Protein AF-A0A0C9UTV1-F1 (afdb_monomer_lite)

Secondary structure (DSSP, 8-state):
----HHHHHHHSPPPPPPSSTTSPPPSS---HHHHHHHHHHHHHHHHHB-SBSSTT--B--HHHHHHHHHHTT--HHHHHHHHHHHHTTPPBP---SS---TTTTTTTTT---

Structure (mmCIF, N/CA/C/O backbone):
data_AF-A0A0C9UTV1-F1
#
_entry.id   AF-A0A0C9UTV1-F1
#
loop_
_atom_site.group_PDB
_atom_site.id
_atom_site.type_symbol
_atom_site.label_atom_id
_atom_site.label_alt_id
_atom_site.label_comp_id
_atom_site.label_asym_id
_atom_site.label_entity_id
_atom_site.label_seq_id
_atom_site.pdbx_PDB_ins_code
_atom_site.Cartn_x
_atom_site.Cartn_y
_atom_site.Cartn_z
_atom_site.occupancy
_atom_site.B_iso_or_equiv
_atom_site.auth_seq_id
_atom_site.auth_comp_id
_atom_site.auth_asym_id
_atom_site.auth_atom_id
_atom_site.pdbx_PDB_model_num
ATOM 1 N N . MET A 1 1 ? -3.490 10.342 10.334 1.00 41.31 1 MET A N 1
ATOM 2 C CA . MET A 1 1 ? -2.621 11.299 9.613 1.00 41.31 1 MET A CA 1
ATOM 3 C C . MET A 1 1 ? -1.998 10.503 8.480 1.00 41.31 1 MET A C 1
ATOM 5 O O . MET A 1 1 ? -1.709 9.342 8.752 1.00 41.31 1 MET A O 1
ATOM 9 N N . PRO A 1 2 ? -1.842 11.015 7.247 1.00 52.19 2 PRO A N 1
ATOM 10 C CA . PRO A 1 2 ? -0.938 10.348 6.312 1.00 52.19 2 PRO A CA 1
ATOM 11 C C . PRO A 1 2 ? 0.429 10.225 6.998 1.00 52.19 2 PRO A C 1
ATOM 13 O O . PRO A 1 2 ? 0.825 11.143 7.723 1.00 52.19 2 PRO A O 1
ATOM 16 N N . ALA A 1 3 ? 1.084 9.075 6.861 1.00 55.34 3 ALA A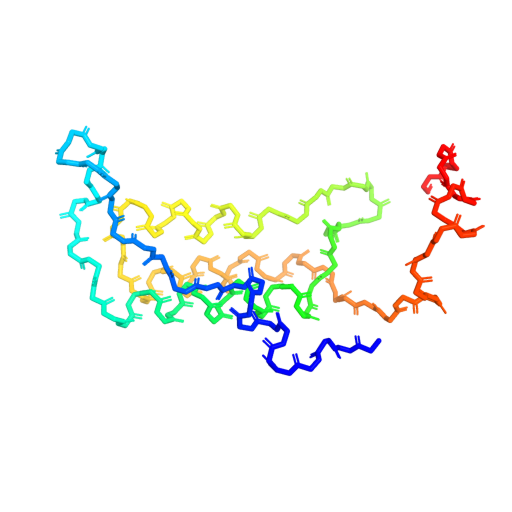 N 1
ATOM 17 C CA . ALA A 1 3 ? 2.407 8.881 7.436 1.00 55.34 3 ALA A CA 1
ATOM 18 C C . ALA A 1 3 ? 3.370 9.955 6.872 1.00 55.34 3 ALA A C 1
ATOM 20 O O . ALA A 1 3 ? 3.250 10.293 5.686 1.00 55.34 3 ALA A O 1
ATOM 21 N N . PRO A 1 4 ? 4.270 10.538 7.689 1.00 64.44 4 PRO A N 1
ATOM 22 C CA . PRO A 1 4 ? 5.397 11.333 7.205 1.00 64.44 4 PRO A CA 1
ATOM 23 C C . PRO A 1 4 ? 6.084 10.655 6.010 1.00 64.44 4 PRO A C 1
ATOM 25 O O . PRO A 1 4 ? 6.142 9.430 5.939 1.00 64.44 4 PRO A O 1
ATOM 28 N N . SER A 1 5 ? 6.612 11.430 5.058 1.00 62.72 5 SER A N 1
ATOM 29 C CA . SER A 1 5 ? 7.210 10.872 3.832 1.00 62.72 5 SER A CA 1
ATOM 30 C C . SER A 1 5 ? 8.329 9.861 4.106 1.00 62.72 5 SER A C 1
ATOM 32 O O . SER A 1 5 ? 8.468 8.899 3.358 1.00 62.72 5 SER A O 1
ATOM 34 N N . GLU A 1 6 ? 9.073 10.046 5.198 1.00 64.12 6 GLU A N 1
ATOM 35 C CA . GLU A 1 6 ? 10.143 9.141 5.636 1.00 64.12 6 GLU A CA 1
ATOM 36 C C . GLU A 1 6 ? 9.611 7.749 6.028 1.00 64.12 6 GLU A C 1
ATOM 38 O O . GLU A 1 6 ? 10.215 6.736 5.676 1.00 64.12 6 GLU A O 1
ATOM 43 N N . ASP A 1 7 ? 8.430 7.670 6.650 1.00 83.50 7 ASP A N 1
ATOM 44 C CA . ASP A 1 7 ? 7.800 6.394 7.014 1.00 83.50 7 ASP A CA 1
ATOM 45 C C . ASP A 1 7 ? 7.346 5.618 5.770 1.00 83.50 7 ASP A C 1
ATOM 47 O O . ASP A 1 7 ? 7.420 4.389 5.721 1.00 83.50 7 ASP A O 1
ATOM 51 N N . LEU A 1 8 ? 6.904 6.321 4.723 1.00 87.44 8 LEU A N 1
ATOM 52 C CA . LEU A 1 8 ? 6.501 5.680 3.469 1.00 87.44 8 LEU A CA 1
ATOM 53 C C . LEU A 1 8 ? 7.690 5.078 2.717 1.00 87.44 8 LEU A C 1
ATOM 55 O O . LEU A 1 8 ? 7.534 4.051 2.058 1.00 87.44 8 LEU A O 1
ATOM 59 N N . ASP A 1 9 ? 8.867 5.691 2.798 1.00 88.88 9 ASP A N 1
ATOM 60 C CA . ASP A 1 9 ? 10.081 5.139 2.193 1.00 88.88 9 ASP A CA 1
ATOM 61 C C . ASP A 1 9 ? 10.550 3.872 2.924 1.00 88.88 9 ASP A C 1
ATOM 63 O O . ASP A 1 9 ? 10.996 2.925 2.273 1.00 88.88 9 ASP A O 1
ATOM 67 N N . LEU A 1 10 ? 10.371 3.815 4.249 1.00 90.06 10 LEU A N 1
ATOM 68 C CA . LEU A 1 10 ? 10.637 2.618 5.053 1.00 90.06 10 LEU A CA 1
ATOM 69 C C . LEU A 1 10 ? 9.665 1.474 4.740 1.00 90.06 10 LEU A C 1
ATOM 71 O O . LEU A 1 10 ? 10.080 0.319 4.648 1.00 90.06 10 LEU A O 1
ATOM 75 N N . LEU A 1 11 ? 8.377 1.783 4.564 1.00 90.06 11 LEU A N 1
ATOM 76 C CA . LEU A 1 11 ? 7.343 0.784 4.272 1.00 90.06 11 LEU A CA 1
ATOM 77 C C . LEU A 1 11 ? 7.391 0.272 2.825 1.00 90.06 11 LEU A C 1
ATOM 79 O O . LEU A 1 11 ? 7.006 -0.867 2.560 1.00 90.06 11 LEU A O 1
ATOM 83 N N . PHE A 1 12 ? 7.862 1.098 1.889 1.00 91.94 12 PHE A N 1
ATOM 84 C CA . PHE A 1 12 ? 7.925 0.779 0.463 1.00 91.94 12 PHE A CA 1
ATOM 85 C C . PHE A 1 12 ? 9.342 1.003 -0.084 1.00 91.94 12 PHE A C 1
ATOM 87 O O . PHE A 1 12 ? 9.552 1.916 -0.895 1.00 91.94 12 PHE A O 1
ATOM 94 N N . PRO A 1 13 ? 10.323 0.180 0.329 1.00 88.94 13 PRO A N 1
ATOM 95 C CA . PRO A 1 13 ? 11.682 0.283 -0.178 1.00 88.94 13 PRO A CA 1
ATOM 96 C C . PRO A 1 13 ? 11.744 -0.104 -1.660 1.00 88.94 13 PRO A C 1
ATOM 98 O O . PRO A 1 13 ? 10.860 -0.778 -2.200 1.00 88.94 13 PRO A O 1
ATOM 101 N N . LEU A 1 14 ? 12.822 0.299 -2.335 1.00 85.38 14 LEU A N 1
ATOM 102 C CA . LEU A 1 14 ? 13.103 -0.211 -3.675 1.00 85.38 14 LEU A CA 1
ATOM 103 C C . LEU A 1 14 ? 13.352 -1.732 -3.609 1.00 85.38 14 LEU A C 1
ATOM 105 O O . LEU A 1 14 ? 14.023 -2.191 -2.680 1.00 85.38 14 LEU A O 1
ATOM 109 N N . PRO A 1 15 ? 12.866 -2.515 -4.591 1.00 78.12 15 PRO A N 1
ATOM 110 C CA . PRO A 1 15 ? 13.164 -3.939 -4.681 1.00 78.12 15 PRO A CA 1
ATOM 111 C C . PRO A 1 15 ? 14.672 -4.208 -4.629 1.00 78.12 15 PRO A C 1
ATOM 113 O O . PRO A 1 15 ? 15.451 -3.613 -5.378 1.00 78.12 15 PRO A O 1
ATOM 116 N N . SER A 1 16 ? 15.083 -5.106 -3.736 1.00 77.25 16 SER A N 1
ATOM 117 C CA . SER A 1 16 ? 16.476 -5.523 -3.603 1.00 77.25 16 SER A CA 1
ATOM 118 C C . SER A 1 16 ? 16.863 -6.520 -4.697 1.00 77.25 16 SER A C 1
ATOM 120 O O . SER A 1 16 ? 16.024 -7.119 -5.374 1.00 77.25 16 SER A O 1
ATOM 122 N N . ARG A 1 17 ? 18.174 -6.695 -4.892 1.00 74.06 17 ARG A N 1
ATOM 123 C CA . ARG A 1 17 ? 18.690 -7.728 -5.795 1.00 74.06 17 ARG A CA 1
ATOM 124 C C . ARG A 1 17 ? 18.310 -9.119 -5.273 1.00 74.06 17 ARG A C 1
ATOM 126 O O . ARG A 1 17 ? 18.234 -9.293 -4.055 1.00 74.06 17 ARG A O 1
ATOM 133 N N . PRO A 1 18 ? 18.134 -10.115 -6.161 1.00 77.25 18 PRO A N 1
ATOM 134 C CA . PRO A 1 18 ? 17.873 -11.476 -5.724 1.00 77.25 18 PRO A CA 1
ATOM 135 C C . PRO A 1 18 ? 18.975 -11.962 -4.768 1.00 77.25 18 PRO A C 1
ATOM 137 O O . PRO A 1 18 ? 20.155 -11.710 -5.030 1.00 77.25 18 PRO A O 1
ATOM 140 N N . PRO A 1 19 ? 18.626 -12.666 -3.677 1.00 83.00 19 PRO A N 1
ATOM 141 C CA . PRO A 1 19 ? 19.591 -13.083 -2.656 1.00 83.00 19 PRO A CA 1
ATOM 142 C C . PRO A 1 19 ? 20.551 -14.176 -3.150 1.00 83.00 19 PRO A C 1
ATOM 144 O O . PRO A 1 19 ? 21.569 -14.445 -2.520 1.00 83.00 19 PRO A O 1
ATOM 147 N N . SER A 1 20 ? 20.223 -14.824 -4.270 1.00 85.88 20 SER A N 1
ATOM 148 C CA . SER A 1 20 ? 21.012 -15.887 -4.887 1.00 85.88 20 SER A CA 1
ATOM 149 C C . SER A 1 20 ? 20.842 -15.882 -6.402 1.00 85.88 20 SER A C 1
ATOM 151 O O . SER A 1 20 ? 19.762 -15.564 -6.903 1.00 85.88 20 SER A O 1
ATOM 153 N N . VAL A 1 21 ? 21.876 -16.331 -7.117 1.00 80.00 21 VAL A N 1
ATOM 154 C CA . VAL A 1 21 ? 21.864 -16.566 -8.573 1.00 80.00 21 VAL A CA 1
ATOM 155 C C . VAL A 1 21 ? 20.857 -17.634 -9.012 1.00 80.00 21 VAL A C 1
ATOM 157 O O . VAL A 1 21 ? 20.512 -17.697 -10.184 1.00 80.00 21 VAL A O 1
ATOM 160 N N . LEU A 1 22 ? 20.386 -18.466 -8.077 1.00 85.06 22 LEU A N 1
ATOM 161 C CA . LEU A 1 22 ? 19.364 -19.489 -8.319 1.00 85.06 22 LEU A CA 1
ATOM 162 C C . LEU A 1 22 ? 17.935 -18.964 -8.136 1.00 85.06 22 LEU A C 1
ATOM 164 O O . LEU A 1 22 ? 16.977 -19.683 -8.412 1.00 85.06 22 LEU A O 1
ATOM 168 N N . SER A 1 23 ? 17.776 -17.738 -7.633 1.00 81.56 23 SER A N 1
ATOM 169 C CA . SER A 1 23 ? 16.451 -17.137 -7.486 1.00 81.56 23 SER A CA 1
ATOM 170 C C . SER A 1 23 ? 15.855 -16.894 -8.874 1.00 81.56 23 SER A C 1
ATOM 172 O O . SER A 1 23 ? 16.607 -16.519 -9.777 1.00 81.56 23 SER A O 1
ATOM 174 N N . PRO A 1 24 ? 14.530 -17.033 -9.055 1.00 74.06 24 PRO A N 1
ATOM 175 C CA . PRO A 1 24 ? 13.876 -16.622 -10.289 1.00 74.06 24 PRO A CA 1
ATOM 176 C C . PRO A 1 24 ? 14.283 -15.189 -10.644 1.00 74.06 24 PRO A C 1
ATOM 178 O O . PRO A 1 24 ? 14.061 -14.257 -9.869 1.00 74.06 24 PRO A O 1
ATOM 181 N N . ILE A 1 25 ? 14.931 -15.026 -11.795 1.00 68.12 25 ILE A N 1
ATOM 182 C CA . ILE A 1 25 ? 15.337 -13.720 -12.307 1.00 68.12 25 ILE A CA 1
ATOM 183 C C . ILE A 1 25 ? 14.146 -13.173 -13.087 1.00 68.12 25 ILE A C 1
ATOM 185 O O . ILE A 1 25 ? 13.582 -13.875 -13.928 1.00 68.12 25 ILE A O 1
ATOM 189 N N . THR A 1 26 ? 13.754 -11.927 -12.826 1.00 63.84 26 THR A N 1
ATOM 190 C CA . THR A 1 26 ? 12.767 -11.257 -13.676 1.00 63.84 26 THR A CA 1
ATOM 191 C C . THR A 1 26 ? 13.352 -11.127 -15.088 1.00 63.84 26 THR A C 1
ATOM 193 O O . THR A 1 26 ? 14.464 -10.608 -15.219 1.00 63.84 26 THR A O 1
ATOM 196 N N . PRO A 1 27 ? 12.649 -11.576 -16.145 1.00 59.66 27 PRO A N 1
ATOM 197 C CA . PRO A 1 27 ? 13.197 -11.647 -17.504 1.00 59.66 27 PRO A CA 1
ATOM 198 C C . PRO A 1 27 ? 13.717 -10.312 -18.046 1.00 59.66 27 PRO A C 1
ATOM 200 O O . PRO A 1 27 ? 14.581 -10.283 -18.920 1.00 59.66 27 PRO A O 1
ATOM 203 N N . THR A 1 28 ? 13.210 -9.198 -17.522 1.00 56.09 28 THR A N 1
ATOM 204 C CA . THR A 1 28 ? 13.618 -7.855 -17.920 1.00 56.09 28 THR A CA 1
ATOM 205 C C . THR A 1 28 ? 14.416 -7.188 -16.813 1.00 56.09 28 THR A C 1
ATOM 207 O O . THR A 1 28 ? 13.992 -7.140 -15.655 1.00 56.09 28 THR A O 1
ATOM 210 N N . GLY A 1 29 ? 15.575 -6.646 -17.191 1.00 54.56 29 GLY A N 1
ATOM 211 C CA . GLY A 1 29 ? 16.448 -5.889 -16.306 1.00 54.56 29 GLY A CA 1
ATOM 212 C C . GLY A 1 29 ? 15.671 -4.804 -15.570 1.00 54.56 29 GLY A C 1
ATOM 213 O O . GLY A 1 29 ? 15.122 -3.894 -16.189 1.00 54.56 29 GLY A O 1
ATOM 214 N N . LEU A 1 30 ? 15.637 -4.925 -14.245 1.00 61.28 30 LEU A N 1
ATOM 215 C CA . LEU A 1 30 ? 15.088 -3.942 -13.323 1.00 61.28 30 LEU A CA 1
ATOM 216 C C . LEU A 1 30 ? 15.877 -2.638 -13.471 1.00 61.28 30 LEU A C 1
ATOM 218 O O . LEU A 1 30 ? 16.875 -2.424 -12.784 1.00 61.28 30 LEU A O 1
ATOM 222 N N . THR A 1 31 ? 15.496 -1.784 -14.420 1.00 67.62 31 THR A N 1
ATOM 223 C CA . THR A 1 31 ? 16.073 -0.440 -14.481 1.00 67.62 31 THR A CA 1
ATOM 224 C C . THR A 1 31 ? 15.454 0.400 -13.370 1.00 67.62 31 THR A C 1
ATOM 226 O O . THR A 1 31 ? 14.327 0.135 -12.940 1.00 67.62 31 THR A O 1
ATOM 229 N N . SER A 1 32 ? 16.174 1.425 -12.908 1.00 71.06 32 SER A N 1
ATOM 230 C CA . SER A 1 32 ? 15.713 2.283 -11.806 1.00 71.06 32 SER A CA 1
ATOM 231 C C . SER A 1 32 ? 14.312 2.854 -12.058 1.00 71.06 32 SER A C 1
ATOM 233 O O . SER A 1 32 ? 13.498 2.955 -11.150 1.00 71.06 32 SER A O 1
ATOM 235 N N . LYS A 1 33 ? 13.965 3.117 -13.322 1.00 77.69 33 LYS A N 1
ATOM 236 C CA . LYS A 1 33 ? 12.658 3.658 -13.705 1.00 77.69 33 LYS A CA 1
ATOM 237 C C . LYS A 1 33 ? 11.488 2.699 -13.433 1.00 77.69 33 LYS A C 1
ATOM 239 O O . LYS A 1 33 ? 10.380 3.157 -13.143 1.00 77.69 33 LYS A O 1
ATOM 244 N N . TYR A 1 34 ? 1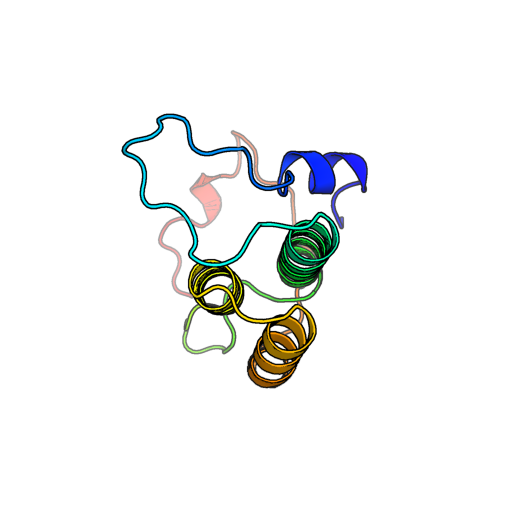1.703 1.385 -13.534 1.00 82.25 34 TYR A N 1
ATOM 245 C CA . TYR A 1 34 ? 10.667 0.384 -13.238 1.00 82.25 34 TYR A CA 1
ATOM 246 C C . TYR A 1 34 ? 10.429 0.313 -11.734 1.00 82.25 34 TYR A C 1
ATOM 248 O O . TYR A 1 34 ? 9.287 0.408 -11.286 1.00 82.25 34 TYR A O 1
ATOM 256 N N . THR A 1 35 ? 11.512 0.203 -10.962 1.00 83.44 35 THR A N 1
ATOM 257 C CA . THR A 1 35 ? 11.449 0.124 -9.501 1.00 83.44 35 THR A CA 1
ATOM 258 C C . THR A 1 35 ? 10.854 1.397 -8.904 1.00 83.44 35 THR A C 1
ATOM 260 O O . THR A 1 35 ? 9.956 1.308 -8.075 1.00 83.44 35 THR A O 1
ATOM 263 N N . GLU A 1 36 ? 11.246 2.575 -9.394 1.00 88.81 36 GLU A N 1
ATOM 264 C CA . GLU A 1 36 ? 10.663 3.864 -8.996 1.00 88.81 36 GLU A CA 1
ATOM 265 C C . GLU A 1 36 ? 9.155 3.934 -9.278 1.00 88.81 36 GLU A C 1
ATOM 267 O O . GLU A 1 36 ? 8.385 4.383 -8.428 1.00 88.81 36 GLU A O 1
ATOM 272 N N . THR A 1 37 ? 8.712 3.464 -10.451 1.00 91.94 37 THR A N 1
ATOM 273 C CA . THR A 1 37 ? 7.288 3.476 -10.825 1.00 91.94 37 THR A CA 1
ATOM 274 C C . THR A 1 37 ? 6.468 2.572 -9.912 1.00 91.94 37 THR A C 1
ATOM 276 O O . THR A 1 37 ? 5.449 3.009 -9.381 1.00 91.94 37 THR A O 1
ATOM 279 N N . VAL A 1 38 ? 6.923 1.340 -9.680 1.00 92.50 38 VAL A N 1
ATOM 280 C CA . VAL A 1 38 ? 6.244 0.391 -8.788 1.00 92.50 38 VAL A CA 1
ATOM 281 C C . VAL A 1 38 ? 6.191 0.922 -7.364 1.00 92.50 38 VAL A C 1
ATOM 283 O O . VAL A 1 38 ? 5.113 0.981 -6.776 1.00 92.50 38 VAL A O 1
ATOM 286 N N . THR A 1 39 ? 7.324 1.369 -6.823 1.00 93.38 39 THR A N 1
ATOM 287 C CA . THR A 1 39 ? 7.394 1.909 -5.464 1.00 93.38 39 THR A CA 1
ATOM 288 C C . THR A 1 39 ? 6.479 3.123 -5.297 1.00 93.38 39 THR A C 1
ATOM 290 O O . THR A 1 39 ? 5.742 3.198 -4.313 1.00 93.38 39 THR A O 1
ATOM 293 N N . ARG A 1 40 ? 6.452 4.048 -6.266 1.00 95.25 40 ARG A N 1
ATOM 294 C CA . ARG A 1 40 ? 5.529 5.191 -6.249 1.00 95.25 40 ARG A CA 1
ATOM 295 C C . ARG A 1 40 ? 4.069 4.735 -6.236 1.00 95.25 40 ARG A C 1
ATOM 297 O O . ARG A 1 40 ? 3.301 5.213 -5.408 1.00 95.25 40 ARG A O 1
ATOM 304 N N . LEU A 1 41 ? 3.683 3.810 -7.114 1.00 96.50 41 LEU A N 1
ATOM 305 C CA . LEU A 1 41 ? 2.297 3.342 -7.209 1.00 96.50 41 LEU A CA 1
ATOM 306 C C . LEU A 1 41 ? 1.840 2.581 -5.960 1.00 96.50 41 LEU A C 1
ATOM 308 O O . LEU A 1 41 ? 0.702 2.749 -5.527 1.00 96.50 41 LEU A O 1
ATOM 312 N N . LEU A 1 42 ? 2.722 1.803 -5.331 1.00 96.31 42 LEU A N 1
ATOM 313 C CA . LEU A 1 42 ? 2.418 1.134 -4.064 1.00 96.31 42 LEU A CA 1
ATOM 314 C C . LEU A 1 42 ? 2.195 2.142 -2.925 1.00 96.31 42 LEU A C 1
ATOM 316 O O . LEU A 1 42 ? 1.222 2.002 -2.180 1.00 96.31 42 LEU A O 1
ATOM 320 N N . LYS A 1 43 ? 3.025 3.193 -2.839 1.00 96.00 43 LYS A N 1
ATOM 321 C CA . LYS A 1 43 ? 2.829 4.305 -1.889 1.00 96.00 43 LYS A CA 1
ATOM 322 C C . LYS A 1 43 ? 1.512 5.030 -2.144 1.00 96.00 43 LYS A C 1
ATOM 324 O O . LYS A 1 43 ? 0.748 5.274 -1.215 1.00 96.00 43 LYS A O 1
ATOM 329 N N . GLU A 1 44 ? 1.219 5.347 -3.403 1.00 96.12 44 GLU A N 1
ATOM 330 C CA . GLU A 1 44 ? -0.042 5.983 -3.782 1.00 96.12 44 GLU A CA 1
ATOM 331 C C . GLU A 1 44 ? -1.245 5.117 -3.410 1.00 96.12 44 GLU A C 1
ATOM 333 O O . GLU A 1 44 ? -2.211 5.646 -2.869 1.00 96.12 44 GLU A O 1
ATOM 338 N N . ASN A 1 45 ? -1.179 3.802 -3.630 1.00 96.81 45 ASN A N 1
ATOM 339 C CA . ASN A 1 45 ? -2.244 2.892 -3.232 1.00 96.81 45 ASN A CA 1
ATOM 340 C C . ASN A 1 45 ? -2.473 2.905 -1.714 1.00 96.81 45 ASN A C 1
ATOM 342 O O . ASN A 1 45 ? -3.612 3.024 -1.274 1.00 96.81 45 ASN A O 1
ATOM 346 N N . HIS A 1 46 ? -1.395 2.846 -0.929 1.00 94.88 46 HIS A N 1
ATOM 347 C CA . HIS A 1 46 ? -1.457 2.894 0.532 1.00 94.88 46 HIS A CA 1
ATOM 348 C C . HIS A 1 46 ? -2.059 4.200 1.069 1.00 94.88 46 HIS A C 1
ATOM 350 O O . HIS A 1 46 ? -2.808 4.182 2.040 1.00 94.88 46 HIS A O 1
ATOM 356 N N . VAL A 1 47 ? -1.743 5.333 0.437 1.00 93.88 47 VAL A N 1
ATOM 357 C CA . VAL A 1 47 ? -2.203 6.654 0.889 1.00 93.88 47 VAL A CA 1
ATOM 358 C C . VAL A 1 47 ? -3.613 6.977 0.393 1.00 93.88 47 VAL A C 1
ATOM 360 O O . VAL A 1 47 ? -4.396 7.583 1.124 1.00 93.88 47 VAL A O 1
ATOM 363 N N . LYS A 1 48 ? -3.938 6.631 -0.858 1.00 95.62 48 LYS A N 1
ATOM 364 C CA . LYS A 1 48 ? -5.153 7.110 -1.533 1.00 95.62 48 LYS A CA 1
ATOM 365 C C . LYS A 1 48 ? -6.342 6.177 -1.382 1.00 95.62 48 LYS A C 1
ATOM 367 O O . LYS A 1 48 ? -7.466 6.673 -1.438 1.00 95.62 48 LYS A O 1
ATOM 372 N N . TYR A 1 49 ? -6.132 4.870 -1.226 1.00 97.06 49 TYR A N 1
ATOM 373 C CA . TYR A 1 49 ? -7.211 3.893 -1.350 1.00 97.06 49 TYR A CA 1
ATOM 374 C C . TYR A 1 49 ? -7.447 3.080 -0.084 1.00 97.06 49 TYR A C 1
ATOM 376 O O . TYR A 1 49 ? -6.542 2.739 0.672 1.00 97.06 49 TYR A O 1
ATOM 384 N N . HIS A 1 50 ? -8.716 2.761 0.125 1.00 95.62 50 HIS A N 1
ATOM 385 C CA . HIS A 1 50 ? -9.195 1.931 1.212 1.00 95.62 50 HIS A CA 1
ATOM 386 C C . HIS A 1 50 ? -8.765 0.460 1.012 1.00 95.62 50 HIS A C 1
ATOM 388 O O . HIS A 1 50 ? -8.589 -0.005 -0.119 1.00 95.62 50 HIS A O 1
ATOM 394 N N . CYS A 1 51 ? -8.606 -0.298 2.105 1.00 93.81 51 CYS A N 1
ATOM 395 C CA . CYS A 1 51 ? -8.242 -1.723 2.057 1.00 93.81 51 CYS A CA 1
ATOM 396 C C . CYS A 1 51 ? -9.342 -2.615 1.452 1.00 93.81 51 CYS A C 1
ATOM 398 O O . CYS A 1 51 ? -9.037 -3.625 0.833 1.00 93.81 51 CYS A O 1
ATOM 400 N N . PHE A 1 52 ? -10.610 -2.233 1.595 1.00 94.44 52 PHE A N 1
ATOM 401 C CA . PHE A 1 52 ? -11.758 -2.710 0.809 1.00 94.44 52 PHE A CA 1
ATOM 402 C C . PHE A 1 52 ? -12.118 -1.771 -0.353 1.00 94.44 52 PHE A C 1
ATOM 404 O O . PHE A 1 52 ? -12.103 -0.554 -0.178 1.00 94.44 52 PHE A O 1
ATOM 411 N N . PHE A 1 53 ? -12.533 -2.315 -1.500 1.00 94.56 53 PHE A N 1
ATOM 412 C CA . PHE A 1 53 ? -13.031 -1.519 -2.634 1.00 94.56 53 PHE A CA 1
ATOM 413 C C . PHE A 1 53 ? -14.561 -1.377 -2.673 1.00 94.56 53 PHE A C 1
ATOM 415 O O . PHE A 1 53 ? -15.093 -0.652 -3.506 1.00 94.56 53 PHE A O 1
ATOM 422 N N . ASN A 1 54 ? -15.291 -2.051 -1.782 1.00 92.19 54 ASN A N 1
ATOM 423 C CA . ASN A 1 54 ? -16.743 -1.922 -1.655 1.00 92.19 54 ASN A CA 1
ATOM 424 C C . ASN A 1 54 ? -17.214 -2.181 -0.214 1.00 92.19 54 ASN A C 1
ATOM 426 O O . ASN A 1 54 ? -16.427 -2.586 0.640 1.00 92.19 54 ASN A O 1
ATOM 430 N N . ASP A 1 55 ? -18.508 -1.982 0.037 1.00 91.19 55 ASP A N 1
ATOM 431 C CA . ASP A 1 55 ? -19.144 -2.213 1.348 1.00 91.19 55 ASP A CA 1
ATOM 432 C C . ASP A 1 55 ? -19.532 -3.681 1.586 1.00 91.19 55 ASP A C 1
ATOM 434 O O . ASP A 1 55 ? -20.140 -4.019 2.592 1.00 91.19 55 ASP A O 1
ATOM 438 N N . ARG A 1 56 ? -19.181 -4.579 0.657 1.00 91.62 56 ARG A N 1
ATOM 439 C CA . ARG A 1 56 ? -19.402 -6.030 0.777 1.00 91.62 56 ARG A CA 1
ATOM 440 C C . ARG A 1 56 ? -18.182 -6.757 1.353 1.00 91.62 56 ARG A C 1
ATOM 442 O O . ARG A 1 56 ? -18.183 -7.983 1.400 1.00 91.62 56 ARG A O 1
ATOM 449 N N . GLY A 1 57 ? -17.139 -6.015 1.734 1.00 89.44 57 GLY A N 1
ATOM 450 C CA . GLY A 1 57 ? -15.913 -6.560 2.318 1.00 89.44 57 GLY A CA 1
ATOM 451 C C . GL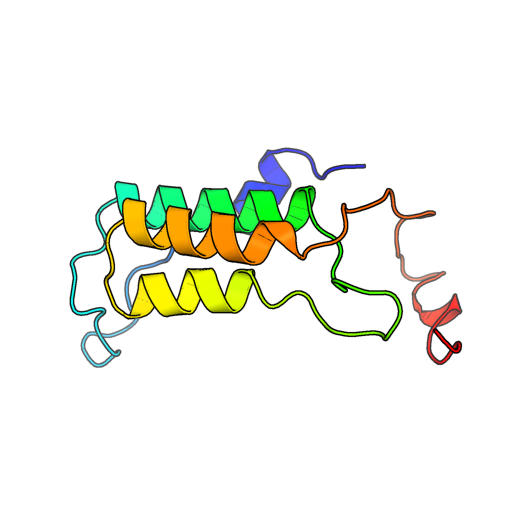Y A 1 57 ? -14.907 -7.111 1.303 1.00 89.44 57 GLY A C 1
ATOM 452 O O . GLY A 1 57 ? -14.041 -7.895 1.675 1.00 89.44 57 GLY A O 1
ATOM 453 N N . PHE A 1 58 ? -14.985 -6.742 0.017 1.00 93.06 58 PHE A N 1
ATOM 454 C CA . PHE A 1 58 ? -13.996 -7.211 -0.963 1.00 93.06 58 PHE A CA 1
ATOM 455 C C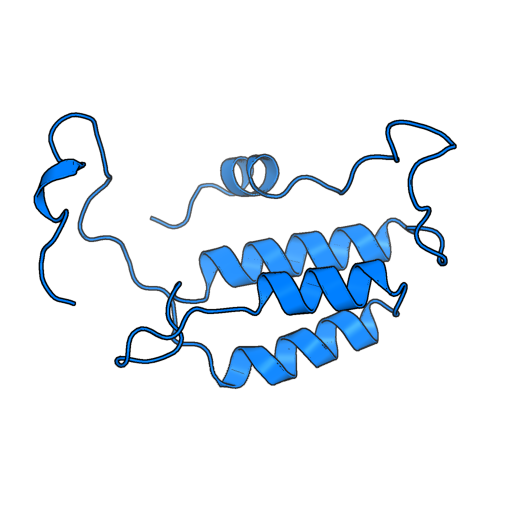 . PHE A 1 58 ? -12.705 -6.393 -0.908 1.00 93.06 58 PHE A C 1
ATOM 457 O O . PHE A 1 58 ? -12.734 -5.160 -0.925 1.00 93.06 58 PHE A O 1
ATOM 464 N N . HIS A 1 59 ? -11.567 -7.086 -0.863 1.00 95.56 59 HIS A N 1
ATOM 465 C CA . HIS A 1 59 ? -10.249 -6.484 -0.682 1.00 95.56 59 HIS A CA 1
ATOM 466 C C . HIS A 1 59 ? -9.734 -5.768 -1.930 1.00 95.56 59 HIS A C 1
ATOM 468 O O . HIS A 1 59 ? -9.867 -6.240 -3.057 1.00 95.56 59 HIS A O 1
ATOM 474 N N . ASN A 1 60 ? -9.069 -4.642 -1.709 1.00 96.31 60 ASN A N 1
ATOM 475 C CA . ASN A 1 60 ? -8.256 -3.946 -2.685 1.00 96.31 60 ASN A CA 1
ATOM 476 C C . ASN A 1 60 ? -7.049 -4.821 -3.070 1.00 96.31 60 ASN A C 1
ATOM 478 O O . ASN A 1 60 ? -6.118 -5.014 -2.287 1.00 96.31 60 ASN A O 1
ATOM 482 N N . HIS A 1 61 ? -7.060 -5.327 -4.303 1.00 96.31 61 HIS A N 1
ATOM 483 C CA . HIS A 1 61 ? -5.994 -6.158 -4.863 1.00 96.31 61 HIS A CA 1
ATOM 484 C C . HIS A 1 61 ? -5.006 -5.382 -5.751 1.00 96.31 61 HIS A C 1
ATOM 486 O O . HIS A 1 61 ? -4.161 -6.000 -6.398 1.00 96.31 61 HIS A O 1
ATOM 492 N N . LEU A 1 62 ? -5.057 -4.046 -5.785 1.00 97.00 62 LEU A N 1
ATOM 493 C CA . LEU A 1 62 ? -4.229 -3.234 -6.684 1.00 97.00 62 LEU A CA 1
ATOM 494 C C . LEU A 1 62 ? -2.723 -3.489 -6.507 1.00 97.00 62 LEU A C 1
ATOM 496 O O . LEU A 1 62 ? -2.006 -3.614 -7.499 1.00 97.00 62 LEU A O 1
ATOM 500 N N . SER A 1 63 ? -2.242 -3.657 -5.272 1.00 96.00 63 SER A N 1
ATOM 501 C CA . SER A 1 63 ? -0.834 -3.996 -5.007 1.00 96.00 63 SER A CA 1
ATOM 502 C C . SER A 1 63 ? -0.403 -5.301 -5.685 1.00 96.00 63 SER A C 1
ATOM 504 O O . SER A 1 63 ? 0.675 -5.361 -6.275 1.00 96.00 63 SER A O 1
ATOM 506 N N . HIS A 1 64 ? -1.261 -6.323 -5.662 1.00 94.69 64 HIS A N 1
ATOM 507 C CA . HIS A 1 64 ? -1.006 -7.605 -6.313 1.00 94.69 64 HIS A CA 1
ATOM 508 C C . HIS A 1 64 ? -0.929 -7.447 -7.833 1.00 94.69 64 HIS A C 1
ATOM 510 O O . HIS A 1 64 ? -0.026 -8.001 -8.452 1.00 94.69 64 HIS A O 1
ATOM 516 N N . HIS A 1 65 ? -1.824 -6.654 -8.432 1.00 94.31 65 HIS A N 1
ATOM 517 C CA . HIS A 1 65 ? -1.784 -6.368 -9.867 1.00 94.31 65 HIS A CA 1
ATOM 518 C C . HIS A 1 65 ? -0.497 -5.643 -10.274 1.00 94.31 65 HIS A C 1
ATOM 520 O O . HIS A 1 65 ? 0.163 -6.072 -11.218 1.00 94.31 65 HIS A O 1
ATOM 526 N N . ILE A 1 66 ? -0.109 -4.591 -9.545 1.00 94.19 66 ILE A N 1
ATOM 527 C CA . ILE A 1 66 ? 1.128 -3.839 -9.807 1.00 94.19 66 ILE A CA 1
ATOM 528 C C . ILE A 1 66 ? 2.343 -4.775 -9.756 1.00 94.19 66 ILE A C 1
ATOM 530 O O . ILE A 1 66 ? 3.160 -4.780 -10.677 1.00 94.19 66 ILE A O 1
ATOM 534 N N . LEU A 1 67 ? 2.449 -5.592 -8.701 1.00 91.62 67 LEU A N 1
ATOM 535 C CA . LEU A 1 67 ? 3.573 -6.510 -8.512 1.00 91.62 67 LEU A CA 1
ATOM 536 C C . LEU A 1 67 ? 3.588 -7.646 -9.541 1.00 91.62 67 LEU A C 1
ATOM 538 O O . LEU A 1 67 ? 4.664 -8.033 -9.988 1.00 91.62 67 LEU A O 1
ATOM 542 N N . ALA A 1 68 ? 2.424 -8.152 -9.952 1.00 91.00 68 ALA A N 1
ATOM 543 C CA . ALA A 1 68 ? 2.328 -9.181 -10.982 1.00 91.00 68 ALA A CA 1
ATOM 544 C C . ALA A 1 68 ? 2.812 -8.663 -12.344 1.00 91.00 68 ALA A C 1
ATOM 546 O O . ALA A 1 68 ? 3.649 -9.303 -12.976 1.00 91.00 68 ALA A O 1
ATOM 547 N N . VAL A 1 69 ? 2.346 -7.483 -12.771 1.00 90.06 69 VAL A N 1
ATOM 548 C CA . VAL A 1 69 ? 2.777 -6.861 -14.038 1.00 90.06 69 VAL A CA 1
ATOM 549 C C . VAL A 1 69 ? 4.275 -6.544 -14.004 1.00 90.06 69 VAL A C 1
ATOM 551 O O . VAL A 1 69 ? 4.993 -6.828 -14.961 1.00 90.06 69 VAL A O 1
ATOM 554 N N . TYR A 1 70 ? 4.767 -6.028 -12.875 1.00 87.00 70 TYR A N 1
ATOM 555 C CA . TYR A 1 70 ? 6.194 -5.799 -12.663 1.00 87.00 70 TYR A CA 1
ATOM 556 C C . TYR A 1 70 ? 7.021 -7.086 -12.772 1.00 87.00 70 TYR A C 1
ATOM 558 O O . TYR A 1 70 ? 8.040 -7.106 -13.459 1.00 87.00 70 TYR A O 1
ATOM 566 N N . PHE A 1 71 ? 6.584 -8.172 -12.130 1.00 83.81 71 PHE A N 1
ATOM 567 C CA . PHE A 1 71 ? 7.307 -9.444 -12.144 1.00 83.81 71 PHE A CA 1
ATOM 568 C C . PHE A 1 71 ? 7.338 -10.094 -13.534 1.00 83.81 71 PHE A C 1
ATOM 570 O O . PHE A 1 71 ? 8.338 -10.705 -13.909 1.00 83.81 71 PHE A O 1
ATOM 577 N N . LEU A 1 72 ? 6.274 -9.919 -14.323 1.00 85.81 72 LEU A N 1
ATOM 578 C CA . LEU A 1 72 ? 6.218 -10.361 -15.719 1.00 85.81 72 LEU A CA 1
ATOM 579 C C . LEU A 1 72 ? 7.138 -9.554 -16.652 1.00 85.81 72 LEU A C 1
ATOM 581 O O . LEU A 1 72 ? 7.329 -9.944 -17.802 1.00 85.81 72 LEU A O 1
ATOM 585 N N . GLY A 1 73 ? 7.748 -8.478 -16.152 1.00 76.44 73 GLY A N 1
ATOM 586 C CA . GLY A 1 73 ? 8.731 -7.687 -16.879 1.00 76.44 73 GLY A CA 1
ATOM 587 C C . GLY A 1 73 ? 8.134 -6.655 -17.831 1.00 76.44 73 GLY A C 1
ATOM 588 O O . GLY A 1 73 ? 8.769 -6.270 -18.812 1.00 76.44 73 GLY A O 1
ATOM 589 N N . ASP A 1 74 ? 6.907 -6.210 -17.569 1.00 80.38 74 ASP A N 1
ATOM 590 C CA . ASP A 1 74 ? 6.260 -5.221 -18.424 1.00 80.38 74 ASP A CA 1
ATOM 591 C C . ASP A 1 74 ? 6.786 -3.797 -18.184 1.00 80.38 74 ASP A C 1
ATOM 593 O O . ASP A 1 74 ? 7.348 -3.467 -17.138 1.00 80.38 74 ASP A O 1
ATOM 597 N N . THR A 1 75 ? 6.591 -2.922 -19.167 1.00 87.38 75 THR A N 1
ATOM 598 C CA . THR A 1 75 ? 7.094 -1.544 -19.166 1.00 87.38 75 THR A CA 1
ATOM 599 C C . THR A 1 75 ? 6.441 -0.678 -18.075 1.00 87.38 75 THR A C 1
ATOM 601 O O . THR A 1 75 ? 5.289 -0.913 -17.702 1.00 87.38 75 THR A O 1
ATOM 604 N N . PRO A 1 76 ? 7.086 0.422 -17.622 1.00 88.88 76 PRO A N 1
ATOM 605 C CA . PRO A 1 76 ? 6.482 1.339 -16.649 1.00 88.88 76 PRO A CA 1
ATOM 606 C C . PRO A 1 76 ? 5.138 1.911 -17.115 1.00 88.88 76 PRO A C 1
ATOM 608 O O . PRO A 1 76 ? 4.271 2.208 -16.297 1.00 88.88 76 PRO A O 1
ATOM 611 N N . LYS A 1 77 ? 4.959 2.045 -18.436 1.00 91.62 77 LYS A N 1
ATOM 612 C CA . LYS A 1 77 ? 3.703 2.477 -19.048 1.00 91.62 77 LYS A CA 1
ATOM 613 C C . LYS A 1 77 ? 2.586 1.465 -18.789 1.00 91.62 77 LYS A C 1
ATOM 615 O O . LYS A 1 77 ? 1.525 1.867 -18.330 1.00 91.62 77 LYS A O 1
ATOM 620 N N . VAL A 1 78 ? 2.832 0.177 -19.023 1.00 91.94 78 VAL A N 1
ATOM 621 C CA . VAL A 1 78 ? 1.812 -0.861 -18.807 1.00 91.94 78 VAL A CA 1
ATOM 622 C C . VAL A 1 78 ? 1.501 -1.033 -17.322 1.00 91.94 78 VAL A C 1
ATOM 624 O O . VAL A 1 78 ? 0.338 -1.173 -16.955 1.00 91.94 78 VAL A O 1
ATOM 627 N N . ILE A 1 79 ? 2.505 -0.924 -16.444 1.00 92.50 79 ILE A N 1
ATOM 628 C CA . ILE A 1 79 ? 2.281 -0.914 -14.988 1.00 92.50 79 ILE A CA 1
ATOM 629 C C . ILE A 1 79 ? 1.342 0.242 -14.594 1.00 92.50 79 ILE A C 1
ATOM 631 O O . ILE A 1 79 ? 0.403 0.039 -13.822 1.00 92.50 79 ILE A O 1
ATOM 635 N N . GLN A 1 80 ? 1.558 1.443 -15.142 1.00 95.44 80 GLN A N 1
ATOM 636 C CA . GLN A 1 80 ? 0.695 2.602 -14.895 1.00 95.44 80 GLN A CA 1
ATOM 637 C C . GLN A 1 80 ? -0.721 2.392 -15.452 1.00 95.44 80 GLN A C 1
ATOM 639 O O . GLN A 1 80 ? -1.690 2.653 -14.749 1.00 95.44 80 GLN A O 1
ATOM 644 N N . GLU A 1 81 ? -0.863 1.874 -16.671 1.00 95.19 81 GLU A N 1
ATOM 645 C CA . GLU A 1 81 ? -2.173 1.603 -17.282 1.00 95.19 81 GLU A CA 1
ATOM 646 C C . GLU A 1 81 ? -2.968 0.550 -16.493 1.00 95.19 81 GLU A C 1
ATOM 648 O O . GLU A 1 81 ? -4.165 0.729 -16.249 1.00 95.19 81 GLU A O 1
ATOM 653 N N . ALA A 1 82 ? -2.304 -0.515 -16.030 1.00 93.50 82 ALA A N 1
ATOM 654 C CA . ALA A 1 82 ? -2.907 -1.523 -15.163 1.00 93.50 82 ALA A CA 1
ATOM 655 C C . ALA A 1 82 ? -3.384 -0.908 -13.840 1.00 93.50 82 ALA A C 1
ATOM 657 O O . ALA A 1 82 ? -4.503 -1.184 -13.397 1.00 93.50 82 ALA A O 1
ATOM 658 N N . ASN A 1 83 ? -2.570 -0.034 -13.240 1.00 96.44 83 ASN A N 1
ATOM 659 C CA . ASN A 1 83 ? -2.955 0.726 -12.056 1.00 96.44 83 ASN A CA 1
ATOM 660 C C . ASN A 1 83 ? -4.187 1.598 -12.317 1.00 96.44 83 ASN A C 1
ATOM 662 O O . ASN A 1 83 ? -5.168 1.505 -11.583 1.00 96.44 83 ASN A O 1
ATOM 666 N N . ASP A 1 84 ? -4.164 2.409 -13.371 1.00 97.12 84 ASP A N 1
ATOM 667 C CA . ASP A 1 84 ? -5.217 3.382 -13.671 1.00 97.12 84 ASP A CA 1
ATOM 668 C C . ASP A 1 84 ? -6.547 2.703 -13.999 1.00 97.12 84 ASP A C 1
ATOM 670 O O . ASP A 1 84 ? -7.619 3.231 -13.697 1.00 97.12 84 ASP A O 1
ATOM 674 N N . HIS A 1 85 ? -6.498 1.512 -14.596 1.00 95.69 85 HIS A N 1
ATOM 675 C CA . HIS A 1 85 ? -7.684 0.706 -14.837 1.00 95.69 85 HIS A CA 1
ATOM 676 C C . HIS A 1 85 ? -8.316 0.212 -13.529 1.00 95.69 85 HIS A C 1
ATOM 678 O O . HIS A 1 85 ? -9.520 0.374 -13.333 1.00 95.69 85 HIS A O 1
ATOM 684 N N . GLN A 1 86 ? -7.516 -0.368 -12.630 1.00 94.38 86 GLN A N 1
ATOM 685 C CA . GLN A 1 86 ? -8.008 -0.938 -11.371 1.00 94.38 86 GLN A CA 1
ATOM 686 C C . GLN A 1 86 ? -8.407 0.140 -10.352 1.00 94.38 86 GLN A C 1
ATOM 688 O O . GLN A 1 86 ? -9.408 -0.009 -9.653 1.00 94.38 86 GLN A O 1
ATOM 693 N N . ALA A 1 87 ? -7.678 1.258 -10.308 1.00 95.81 87 ALA A N 1
ATOM 694 C CA . ALA A 1 87 ? -7.903 2.358 -9.373 1.00 95.81 87 ALA A CA 1
ATOM 695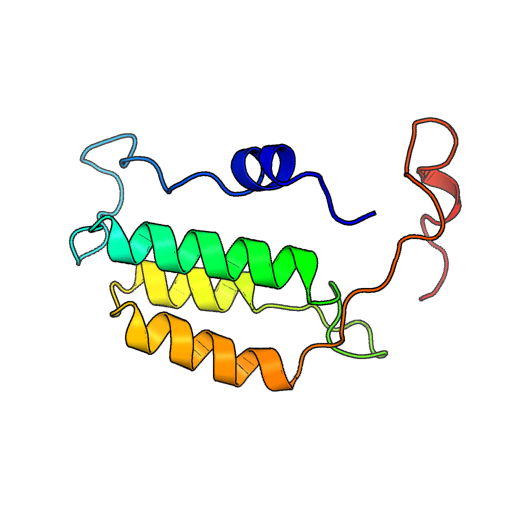 C C . ALA A 1 87 ? -9.313 2.968 -9.461 1.00 95.81 87 ALA A C 1
ATOM 697 O O . ALA A 1 87 ? -9.840 3.435 -8.455 1.00 95.81 87 ALA A O 1
ATOM 698 N N . LYS A 1 88 ? -9.959 2.913 -10.635 1.00 95.38 88 LYS A N 1
ATOM 699 C CA . LYS A 1 88 ? -11.333 3.411 -10.855 1.00 95.38 88 LYS A CA 1
ATOM 700 C C . LYS A 1 88 ? -12.384 2.728 -9.981 1.00 95.38 88 LYS A C 1
ATOM 702 O O . LYS A 1 88 ? -13.452 3.291 -9.771 1.00 95.38 88 LYS A O 1
ATOM 707 N N . LEU A 1 89 ? -12.103 1.510 -9.521 1.00 93.06 89 LEU A N 1
ATOM 708 C CA . LEU A 1 89 ? -13.016 0.711 -8.707 1.00 93.06 89 LEU A CA 1
ATOM 709 C C . LEU A 1 89 ? -12.773 0.891 -7.206 1.00 93.06 89 LEU A C 1
ATOM 711 O O . LEU A 1 89 ? -13.552 0.389 -6.401 1.00 93.06 89 LEU A O 1
ATOM 715 N N . LEU A 1 90 ? -11.681 1.556 -6.823 1.00 96.06 90 LEU A N 1
ATOM 716 C CA . LEU A 1 90 ? -11.256 1.634 -5.435 1.00 96.06 90 LEU A CA 1
ATOM 717 C C . LEU A 1 90 ? -11.971 2.756 -4.693 1.00 96.06 90 LEU A C 1
ATOM 719 O O . LEU A 1 90 ? -12.188 3.853 -5.206 1.00 96.06 90 LEU A O 1
ATOM 723 N N . LYS A 1 91 ? -12.280 2.484 -3.427 1.00 95.81 91 LYS A N 1
ATOM 724 C CA . LYS A 1 91 ? -12.776 3.501 -2.506 1.00 95.81 91 LYS A CA 1
ATOM 725 C C . LYS A 1 91 ? -11.619 4.379 -2.025 1.00 95.81 91 LYS A C 1
ATOM 727 O O . LYS A 1 91 ? -10.531 3.851 -1.781 1.00 95.81 91 LYS A O 1
ATOM 732 N N . PRO A 1 92 ? -11.840 5.689 -1.832 1.00 96.25 92 PRO A N 1
ATOM 733 C CA . PRO A 1 92 ? -10.841 6.549 -1.218 1.00 96.25 92 PRO A CA 1
ATOM 734 C C . PRO A 1 92 ? -10.562 6.109 0.225 1.00 96.25 92 PRO A C 1
ATOM 736 O O . PRO A 1 92 ? -11.467 5.682 0.946 1.00 96.25 92 PRO A O 1
ATOM 739 N N . ALA A 1 93 ? -9.306 6.224 0.646 1.00 94.50 93 ALA A N 1
ATOM 740 C CA . ALA A 1 93 ? -8.918 6.056 2.038 1.00 94.50 93 ALA A CA 1
ATOM 741 C C . ALA A 1 93 ? -9.561 7.146 2.910 1.00 94.50 93 ALA A C 1
ATOM 743 O O . ALA A 1 93 ? -9.865 8.249 2.450 1.00 94.50 93 ALA A O 1
ATOM 744 N N . PHE A 1 94 ? -9.729 6.849 4.195 1.00 91.31 94 PHE A N 1
ATOM 745 C CA . PHE A 1 94 ? -10.242 7.788 5.188 1.00 91.31 94 PHE A CA 1
ATOM 746 C C . PHE A 1 94 ? -9.310 7.833 6.396 1.00 91.31 94 PHE A C 1
ATOM 748 O O . PHE A 1 94 ? -8.461 6.964 6.602 1.00 91.31 94 PHE A O 1
ATOM 755 N N . LYS A 1 95 ? -9.448 8.886 7.201 1.00 89.88 95 LYS A N 1
ATOM 756 C CA . LYS A 1 95 ? -8.640 9.051 8.406 1.00 89.88 95 LYS A CA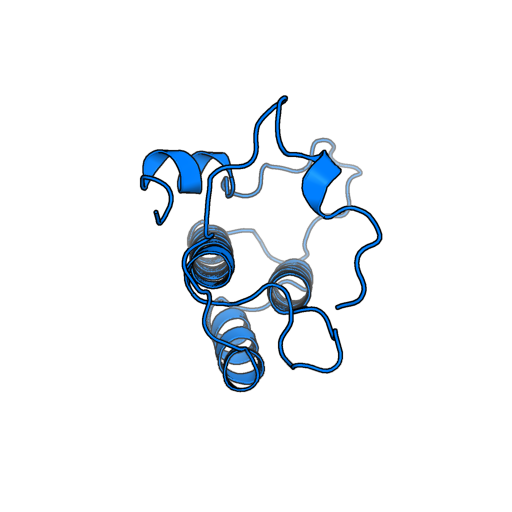 1
ATOM 757 C C . LYS A 1 95 ? -9.090 8.036 9.458 1.00 89.88 95 LYS A C 1
ATOM 759 O O . LYS A 1 95 ? -10.253 8.052 9.848 1.00 89.88 95 LYS A O 1
ATOM 764 N N . SER A 1 96 ? -8.152 7.221 9.947 1.00 87.81 96 SER A N 1
ATOM 765 C CA . SER A 1 96 ? -8.397 6.354 11.107 1.00 87.81 96 SER A CA 1
ATOM 766 C C . SER A 1 96 ? -8.919 7.182 12.293 1.00 87.81 96 SER A C 1
ATOM 768 O O . SER A 1 96 ? -8.369 8.266 12.538 1.00 87.81 96 SER A O 1
ATOM 770 N N . PRO A 1 97 ? -9.945 6.706 13.023 1.00 89.25 97 PRO A N 1
ATOM 771 C CA . PRO A 1 97 ? -10.506 7.420 14.170 1.00 89.25 97 PRO A CA 1
ATOM 772 C C . PRO A 1 97 ? -9.479 7.626 15.293 1.00 89.25 97 PRO A C 1
ATOM 774 O O . PRO A 1 97 ? -9.452 8.685 15.917 1.00 89.25 97 PRO A O 1
ATOM 777 N N . SER A 1 98 ? -8.588 6.657 15.499 1.00 90.69 98 SER A N 1
ATOM 778 C CA . SER A 1 98 ? -7.489 6.704 16.468 1.00 90.69 98 SER A CA 1
ATOM 779 C C . SER A 1 98 ? -6.284 5.902 15.962 1.00 90.69 98 SER A C 1
ATOM 781 O O . SER A 1 98 ? -6.367 5.184 14.959 1.00 90.69 98 SER A O 1
ATOM 783 N N . ALA A 1 99 ? -5.131 6.071 16.612 1.00 91.00 99 ALA A N 1
ATOM 784 C CA . ALA A 1 99 ? -3.989 5.182 16.416 1.00 91.00 99 ALA A CA 1
ATOM 785 C C . ALA A 1 99 ? -4.215 3.881 17.196 1.00 91.00 99 ALA A C 1
ATOM 787 O O . ALA A 1 99 ? -4.766 3.928 18.294 1.00 91.00 99 ALA A O 1
ATOM 788 N N . ILE A 1 100 ? -3.781 2.750 16.636 1.00 91.38 100 ILE A N 1
ATOM 789 C CA . ILE A 1 100 ? -3.819 1.466 17.339 1.00 91.38 100 ILE A CA 1
ATOM 790 C C . ILE A 1 100 ? -2.589 1.335 18.243 1.00 91.38 100 ILE A C 1
ATOM 792 O O . ILE A 1 100 ? -1.468 1.584 17.800 1.00 91.38 100 ILE A O 1
ATOM 796 N N . ASP A 1 101 ? -2.799 0.938 19.494 1.00 94.50 101 ASP A N 1
ATOM 797 C CA . ASP A 1 101 ? -1.777 0.723 20.513 1.00 94.50 101 ASP A CA 1
ATOM 798 C C . ASP A 1 101 ? -2.093 -0.511 21.384 1.00 94.50 101 ASP A C 1
ATOM 800 O O . ASP A 1 101 ? -3.048 -1.253 21.147 1.00 94.50 101 ASP A O 1
ATOM 804 N N . GLN A 1 102 ? -1.259 -0.762 22.398 1.00 96.06 102 GLN A N 1
ATOM 805 C CA . GLN A 1 102 ? -1.412 -1.911 23.300 1.00 96.06 102 GLN A CA 1
ATOM 806 C C . GLN A 1 102 ? -2.724 -1.897 24.099 1.00 96.06 102 GLN A C 1
ATOM 808 O O . GLN A 1 102 ? -3.166 -2.954 24.543 1.00 96.06 102 GLN A O 1
ATOM 813 N N . GLY A 1 103 ? -3.335 -0.728 24.293 1.00 96.88 103 GLY A N 1
ATOM 814 C CA . GLY A 1 103 ? -4.572 -0.565 25.045 1.00 96.88 103 GLY A CA 1
ATOM 815 C C . GLY A 1 103 ? -5.839 -0.758 24.217 1.00 96.88 103 GLY A C 1
ATOM 816 O O . GLY A 1 103 ? -6.859 -1.078 24.812 1.00 96.88 103 GLY A O 1
ATOM 817 N N . ASN A 1 104 ? -5.786 -0.586 22.889 1.00 94.75 104 ASN A N 1
ATOM 818 C CA . ASN A 1 104 ? -6.990 -0.576 22.042 1.00 94.75 104 ASN A CA 1
ATOM 819 C C . ASN A 1 104 ? -6.997 -1.585 20.875 1.00 94.75 104 ASN A C 1
ATOM 821 O O . ASN A 1 104 ? -8.001 -1.705 20.171 1.00 94.75 104 ASN A O 1
ATOM 825 N N . TRP A 1 105 ? -5.909 -2.334 20.644 1.00 93.88 105 TRP A N 1
ATOM 826 C CA . TRP A 1 105 ? -5.809 -3.252 19.495 1.00 93.88 105 TRP A CA 1
ATOM 827 C C . TRP A 1 105 ? -6.904 -4.329 19.454 1.00 93.88 105 TRP A C 1
ATOM 829 O O . TRP A 1 105 ? -7.205 -4.851 18.379 1.00 93.88 105 TRP A O 1
ATOM 839 N N . ALA A 1 106 ? -7.490 -4.667 20.607 1.00 95.06 106 ALA A N 1
ATOM 840 C CA . ALA A 1 106 ? -8.514 -5.697 20.735 1.00 95.06 106 ALA A CA 1
ATOM 841 C C . ALA A 1 106 ? -9.958 -5.163 20.695 1.00 95.06 106 ALA A C 1
ATOM 843 O O . ALA A 1 106 ? -10.879 -5.964 20.543 1.00 95.06 106 ALA A O 1
ATOM 844 N N . ASP A 1 107 ? -10.172 -3.845 20.776 1.00 93.94 107 ASP A N 1
ATOM 845 C CA . ASP A 1 107 ? -11.491 -3.224 21.016 1.00 93.94 107 ASP A CA 1
ATOM 846 C C . ASP A 1 107 ? -12.545 -3.550 19.946 1.00 93.94 107 ASP A C 1
ATOM 848 O O . ASP A 1 107 ? -13.754 -3.468 20.185 1.00 93.94 107 ASP A O 1
ATOM 852 N N . HIS A 1 108 ? -12.095 -3.908 18.743 1.00 88.69 108 HIS A N 1
ATOM 853 C CA . HIS A 1 108 ? -12.959 -4.179 17.595 1.00 88.69 108 HIS A CA 1
ATOM 854 C C . HIS A 1 108 ? -12.732 -5.552 16.955 1.00 88.69 108 HIS A C 1
ATOM 856 O O . HIS A 1 108 ? -13.277 -5.835 15.886 1.00 88.69 108 HIS A O 1
ATOM 862 N N . LEU A 1 109 ? -11.950 -6.428 17.594 1.00 90.56 109 LEU A N 1
ATOM 863 C CA . LEU A 1 109 ? -11.736 -7.781 17.089 1.00 90.56 109 LEU A CA 1
ATOM 864 C C . LEU A 1 109 ? -13.021 -8.606 17.195 1.00 90.56 109 LEU A C 1
ATOM 866 O O . LEU A 1 109 ? -13.537 -8.841 18.282 1.00 90.56 109 LEU A O 1
ATOM 870 N N . GLY A 1 110 ? -13.518 -9.080 16.051 1.00 88.31 110 GLY A N 1
ATOM 871 C CA . GLY A 1 110 ? -14.727 -9.906 15.975 1.00 88.31 110 GLY A CA 1
ATOM 872 C C . GLY A 1 110 ? -16.038 -9.122 15.888 1.00 88.31 110 GLY A C 1
ATOM 873 O O . GLY A 1 110 ? -17.096 -9.743 15.789 1.00 88.31 110 GLY A O 1
ATOM 874 N N . ASN A 1 111 ? -15.990 -7.787 15.868 1.00 89.31 111 ASN A N 1
ATOM 875 C CA . ASN A 1 111 ? -17.174 -6.990 15.567 1.00 89.31 111 ASN A CA 1
ATOM 876 C C . ASN A 1 111 ? -17.634 -7.261 14.122 1.00 89.31 111 ASN A C 1
ATOM 878 O O . ASN A 1 111 ? -16.789 -7.394 13.230 1.00 89.31 111 ASN A O 1
ATOM 882 N N . PRO A 1 112 ? -18.951 -7.349 13.867 1.00 78.81 112 PRO A N 1
ATOM 883 C CA . PRO A 1 112 ? -19.457 -7.429 12.503 1.00 78.81 112 PRO A CA 1
ATOM 884 C C . PRO A 1 112 ? -19.056 -6.173 11.711 1.00 78.81 112 PRO A C 1
ATOM 886 O O . PRO A 1 112 ? -19.018 -5.075 12.273 1.00 78.81 112 PRO A O 1
ATOM 889 N N . LEU A 1 113 ? -18.732 -6.372 10.427 1.00 65.88 113 LEU A N 1
ATOM 890 C CA . LEU A 1 113 ? -18.415 -5.312 9.459 1.00 65.88 113 LEU A CA 1
ATOM 891 C C . LEU A 1 113 ? -19.653 -4.495 9.076 1.00 65.88 113 LEU A C 1
ATOM 893 O O . LEU A 1 113 ? -20.743 -5.104 8.960 1.00 65.88 113 LEU A O 1
#

Radius of gyration: 16.74 Å; chains: 1; bounding box: 41×31×44 Å

Sequence (113 aa):
MPAPSEDLDLLFPLPSRPPSVLSPITPTGLTSKYTETVTRLLKENHVKYHCFFNDRGFHNHLSHHILAVYFLGDTPKVIQEANDHQAKLLKPAFKSPSAIDQGNWADHLGNPL

Foldseek 3Di:
DLDDPVVLCVVQPQDDDDPDPPPDDQPAPPDVLLSVLLSVLVSCCVQWFDQALDPVPHGDCLNVQLVVCVSNPDDSVVSVVSNVVSVVSTDTDDDDPDDDDPVCVCVCPPPDD

pLDDT: mean 86.59, std 11.87, range [41.31, 97.12]

InterPro domains:
  IPR025337 Questin oxidase-like [PF14027] (58-111)
  IPR025337 Questin oxidase-like [PTHR35870] (28-111)

Organism: Sphaerobolus stellatus (strain SS14) (NCBI:txid990650)